Protein AF-A0A543G3E0-F1 (afdb_monomer_lite)

Sequence (134 aa):
MNFDELIQQIENIHIETQKYAVQQVNSSLTIRNILIGFFIVEFEQNGFDRADYGANTINQIAKRVKHIKGISAPQLYRFRDLYLSYPHILSAVLRKLENTSMITQNIFSTVSRKLEIMPKKRNHGRICHSRINQ

pLDDT: mean 79.64, std 20.67, range [34.66, 98.31]

Foldseek 3Di:
DDPVVVVVVVVVCVVVVVVVVVVVVVLVVLLVLLLLLVVVVCCCVPNPCCVVCPPPVLQVVQVVVVVDPPRHSVSSVVSVVVCVVCVVVNVVSVVVVVVVPPDDPVSCVVVVVVVVVPDPPPPPPPPDPDDDDD

Secondary structure (DSSP, 8-state):
--HHHHHHHHHHHHHHHHHHHHHHHHHHHHHHHHHHHHHHHHHHHH-TTHHHHGGGHHHHHHHHTTTSTT--HHHHHHHHHHHHH-TTHHHHHHHHHHTTS-S-HHHHHHHHHHHHHS----------------

InterPro domains:
  IPR041527 YhcG, N-terminal [PF17761] (12-100)

Structure (mmCIF, N/CA/C/O backbone):
data_AF-A0A543G3E0-F1
#
_entry.id   AF-A0A543G3E0-F1
#
loop_
_atom_site.group_PDB
_atom_site.id
_atom_site.type_symbol
_atom_site.label_atom_id
_atom_site.label_alt_id
_atom_site.label_comp_id
_atom_site.label_asym_id
_atom_site.label_entity_id
_atom_site.label_seq_id
_atom_site.pdbx_PDB_ins_code
_atom_site.Cartn_x
_atom_site.Cartn_y
_atom_site.Cartn_z
_atom_site.occupancy
_atom_site.B_iso_or_equiv
_atom_site.auth_seq_id
_atom_site.auth_comp_id
_atom_site.auth_asym_id
_atom_site.auth_atom_id
_atom_site.pdbx_PDB_model_num
ATOM 1 N N . MET A 1 1 ? -15.713 4.671 41.204 1.00 69.38 1 MET A N 1
ATOM 2 C CA . MET A 1 1 ? -15.750 3.494 40.322 1.00 69.38 1 MET A CA 1
ATOM 3 C C . MET A 1 1 ? -16.814 2.533 40.794 1.00 69.38 1 MET A C 1
ATOM 5 O O . MET A 1 1 ? -16.569 1.741 41.696 1.00 69.38 1 MET A O 1
ATOM 9 N N . ASN A 1 2 ? -18.012 2.677 40.234 1.00 95.19 2 ASN A N 1
ATOM 10 C CA . ASN A 1 2 ? -19.088 1.695 40.356 1.00 95.19 2 ASN A CA 1
ATOM 11 C C . ASN A 1 2 ? -19.053 0.724 39.157 1.00 95.19 2 ASN A C 1
ATOM 13 O O . ASN A 1 2 ? -18.200 0.840 38.275 1.00 95.19 2 ASN A O 1
ATOM 17 N N . PHE A 1 3 ? -19.943 -0.267 39.157 1.00 95.75 3 PHE A N 1
ATOM 18 C CA . PHE A 1 3 ? -19.981 -1.285 38.110 1.00 95.75 3 PHE A CA 1
ATOM 19 C C . PHE A 1 3 ? -20.280 -0.689 36.725 1.00 95.75 3 PHE A C 1
ATOM 21 O O . PHE A 1 3 ? -19.610 -1.045 35.762 1.00 95.75 3 PHE A O 1
A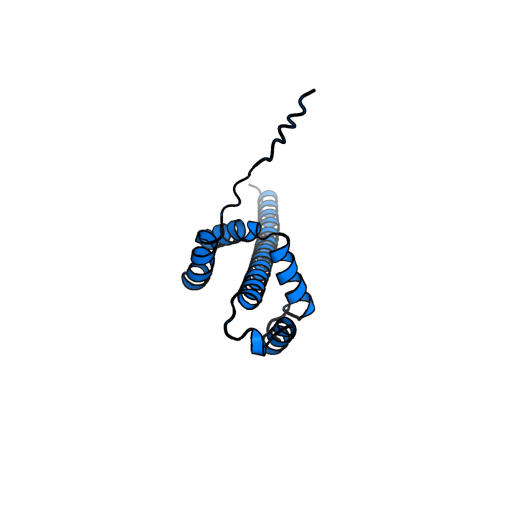TOM 28 N N . ASP A 1 4 ? -21.195 0.275 36.630 1.00 97.06 4 ASP A N 1
ATOM 29 C CA . ASP A 1 4 ? -21.544 0.921 35.358 1.00 97.06 4 ASP A CA 1
ATOM 30 C C . ASP A 1 4 ? -20.367 1.730 34.786 1.00 97.06 4 ASP A C 1
ATOM 32 O O . ASP A 1 4 ? -20.079 1.665 33.593 1.00 97.06 4 ASP A O 1
ATOM 36 N N . GLU A 1 5 ? -19.613 2.424 35.646 1.00 96.50 5 GLU A N 1
ATOM 37 C CA . GLU A 1 5 ? -18.375 3.119 35.272 1.00 96.50 5 GLU A CA 1
ATOM 38 C C . GLU A 1 5 ? -17.309 2.140 34.752 1.00 96.50 5 GLU A C 1
ATOM 40 O O . GLU A 1 5 ? -16.589 2.465 33.807 1.00 96.50 5 GLU A O 1
ATOM 45 N N . LEU A 1 6 ? -17.211 0.937 35.333 1.00 97.06 6 LEU A N 1
ATOM 46 C CA . LEU A 1 6 ? -16.318 -0.120 34.845 1.00 97.06 6 LEU A CA 1
ATOM 47 C C . LEU A 1 6 ? -16.753 -0.627 33.462 1.00 97.06 6 LEU A C 1
ATOM 49 O O . LEU A 1 6 ? -15.910 -0.730 32.570 1.00 97.06 6 LEU A O 1
ATOM 53 N N . ILE A 1 7 ? -18.044 -0.918 33.269 1.00 98.25 7 ILE A N 1
ATOM 54 C CA . ILE A 1 7 ? -18.579 -1.365 31.974 1.00 98.25 7 ILE A CA 1
ATOM 55 C C . ILE A 1 7 ? -18.315 -0.309 30.898 1.00 98.25 7 ILE A C 1
ATOM 57 O O . ILE A 1 7 ? -17.750 -0.633 29.853 1.00 98.25 7 ILE A O 1
ATOM 61 N N . GLN A 1 8 ? -18.590 0.965 31.190 1.00 97.81 8 GLN A N 1
ATOM 62 C CA . GLN A 1 8 ? -18.336 2.057 30.253 1.00 97.81 8 GLN A CA 1
ATOM 63 C C . GLN A 1 8 ? -16.850 2.176 29.885 1.00 97.81 8 GLN A C 1
ATOM 65 O O . GLN A 1 8 ? -16.514 2.421 28.726 1.00 97.81 8 GLN A O 1
ATOM 70 N N . GLN A 1 9 ? -15.936 1.996 30.847 1.00 97.44 9 GLN A N 1
ATOM 71 C CA . GLN A 1 9 ? -14.499 2.006 30.562 1.00 97.44 9 GLN A CA 1
ATOM 72 C C . GLN A 1 9 ? -14.083 0.841 29.658 1.00 97.44 9 GLN A C 1
ATOM 74 O O . GLN A 1 9 ? -13.305 1.051 28.728 1.00 97.44 9 GLN A O 1
ATOM 79 N N . ILE A 1 10 ? -14.613 -0.364 29.890 1.00 98.12 10 ILE A N 1
ATOM 80 C CA . ILE A 1 10 ? -14.331 -1.540 29.054 1.00 98.12 10 ILE A CA 1
ATOM 81 C C . ILE A 1 10 ? -14.820 -1.309 27.620 1.00 98.12 10 ILE A C 1
ATOM 83 O O . ILE A 1 10 ? -14.065 -1.540 26.673 1.00 98.12 10 ILE A O 1
ATOM 87 N N . GLU A 1 11 ? -16.046 -0.813 27.451 1.00 98.25 11 GLU A N 1
ATOM 88 C CA . GLU A 1 11 ? -16.612 -0.499 26.136 1.00 98.25 11 GLU A CA 1
ATOM 89 C C . GLU A 1 11 ? -15.785 0.561 25.402 1.00 98.25 11 GLU A C 1
ATOM 91 O O . GLU A 1 11 ? -15.440 0.386 24.231 1.00 98.25 11 GLU A O 1
ATOM 96 N N . ASN A 1 12 ? -15.381 1.621 26.104 1.00 98.25 12 ASN A N 1
ATOM 97 C CA . ASN A 1 12 ? -14.553 2.677 25.530 1.00 98.25 12 ASN A CA 1
ATOM 98 C C . ASN A 1 12 ? -13.187 2.145 25.078 1.00 98.25 12 ASN A C 1
ATOM 100 O O . ASN A 1 12 ? -12.741 2.449 23.970 1.00 98.25 12 ASN A O 1
ATOM 104 N N . ILE A 1 13 ? -12.532 1.315 25.899 1.00 98.25 13 ILE A N 1
ATOM 105 C CA . ILE A 1 13 ? -11.260 0.677 25.534 1.00 98.25 13 ILE A CA 1
ATOM 106 C C . ILE A 1 13 ? -11.450 -0.210 24.301 1.00 98.25 13 ILE A C 1
ATOM 108 O O . ILE A 1 13 ? -10.629 -0.163 23.383 1.00 98.25 13 ILE A O 1
ATOM 112 N N . HIS A 1 14 ? -12.528 -0.994 24.240 1.00 97.88 14 HIS A N 1
ATOM 113 C CA . HIS A 1 14 ? -12.820 -1.846 23.090 1.00 97.88 14 HIS A CA 1
ATOM 114 C C . HIS A 1 14 ? -12.967 -1.029 21.798 1.00 97.88 14 HIS A C 1
ATOM 116 O O . HIS A 1 14 ? -12.295 -1.318 20.806 1.00 97.88 14 HIS A O 1
ATOM 122 N N . ILE A 1 15 ? -13.788 0.023 21.823 1.00 98.25 15 ILE A N 1
ATOM 123 C CA . ILE A 1 15 ? -14.051 0.874 20.656 1.00 98.25 15 ILE A CA 1
ATOM 124 C C . ILE A 1 15 ? -12.767 1.565 20.184 1.00 98.25 15 ILE A C 1
ATOM 126 O O . ILE A 1 15 ? -12.430 1.514 18.996 1.00 98.25 15 ILE A O 1
ATOM 130 N N . GLU A 1 16 ? -12.015 2.180 21.099 1.00 98.25 16 GLU A N 1
ATOM 131 C CA . GLU A 1 16 ? -10.807 2.922 20.732 1.00 98.25 16 GLU A CA 1
ATOM 132 C C . GLU A 1 16 ? -9.691 1.996 20.231 1.00 98.25 16 GLU A C 1
ATOM 134 O O . GLU A 1 16 ? -9.035 2.302 19.232 1.00 98.25 16 GLU A O 1
ATOM 139 N N . THR A 1 17 ? -9.507 0.820 20.841 1.00 97.56 17 THR A N 1
ATOM 140 C CA . THR A 1 17 ? -8.493 -0.145 20.380 1.00 97.56 17 THR A CA 1
ATOM 141 C C . THR A 1 17 ? -8.862 -0.783 19.043 1.00 97.56 17 THR A C 1
ATOM 143 O O . THR A 1 17 ? -7.991 -0.937 18.181 1.00 97.56 17 THR A O 1
ATOM 146 N N . GLN A 1 18 ? -10.142 -1.083 18.804 1.00 98.31 18 GLN A N 1
ATOM 147 C CA . GLN A 1 18 ? -10.612 -1.585 17.512 1.00 98.31 18 GLN A CA 1
ATOM 148 C C . GLN A 1 18 ? -10.392 -0.548 16.403 1.00 98.31 18 GLN A C 1
ATOM 150 O O . GLN A 1 18 ? -9.845 -0.861 15.340 1.00 98.31 18 GLN A O 1
ATOM 155 N N . LYS A 1 19 ? -10.766 0.708 16.659 1.00 97.81 19 LYS A N 1
ATOM 156 C CA . LYS A 1 19 ? -10.543 1.829 15.740 1.00 97.81 19 LYS A CA 1
ATOM 157 C C . LYS A 1 19 ? -9.057 2.017 15.446 1.00 97.81 19 LYS A C 1
ATOM 159 O O . LYS A 1 19 ? -8.677 2.158 14.281 1.00 9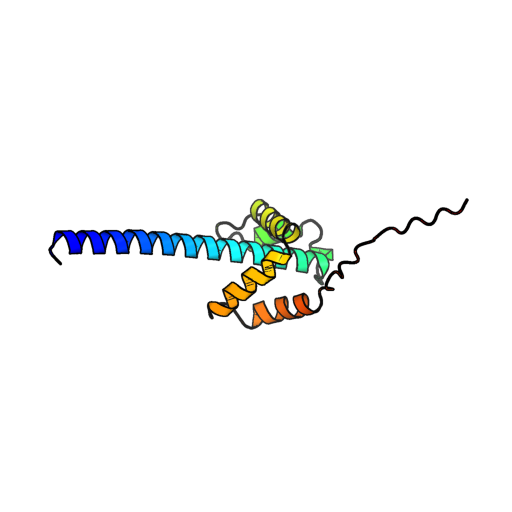7.81 19 LYS A O 1
ATOM 164 N N . TYR A 1 20 ? -8.213 1.964 16.475 1.00 96.38 20 TYR A N 1
ATOM 165 C CA . TYR A 1 20 ? -6.765 2.034 16.320 1.00 96.38 20 TYR A CA 1
ATOM 166 C C . TYR A 1 20 ? -6.230 0.896 15.438 1.00 96.38 20 TYR A C 1
ATOM 168 O O . TYR A 1 20 ? -5.477 1.157 14.499 1.00 96.38 20 TYR A O 1
ATOM 176 N N . ALA A 1 21 ? -6.670 -0.349 15.651 1.00 96.69 21 ALA A N 1
ATOM 177 C CA . ALA A 1 21 ? -6.261 -1.493 14.835 1.00 96.69 21 ALA A CA 1
ATOM 178 C C . ALA A 1 21 ? -6.609 -1.299 13.347 1.00 96.69 21 ALA A C 1
ATOM 180 O O . ALA A 1 21 ? -5.749 -1.472 12.478 1.00 96.69 21 ALA A O 1
ATOM 181 N N . VAL A 1 22 ? -7.833 -0.853 13.040 1.00 97.62 22 VAL A N 1
ATOM 182 C CA . VAL A 1 22 ? -8.253 -0.546 11.661 1.00 97.62 22 VAL A CA 1
ATOM 183 C C . VAL A 1 22 ? -7.380 0.554 11.045 1.00 97.62 22 VAL A C 1
ATOM 185 O O . VAL A 1 22 ? -6.942 0.435 9.897 1.00 97.62 22 VAL A O 1
ATOM 188 N N . GLN A 1 23 ? -7.064 1.608 11.802 1.00 95.12 23 GLN A N 1
ATOM 189 C CA . GLN A 1 23 ? -6.178 2.681 11.341 1.00 95.12 23 GLN A CA 1
ATOM 190 C C . GLN A 1 23 ? -4.752 2.190 11.047 1.00 95.12 23 GLN A C 1
ATOM 192 O O . GLN A 1 23 ? -4.148 2.635 10.062 1.00 95.12 23 GLN A O 1
ATOM 197 N N . GLN A 1 24 ? -4.216 1.266 11.852 1.00 92.94 24 GLN A N 1
ATOM 198 C CA . GLN A 1 24 ? -2.895 0.674 11.614 1.00 92.94 24 GLN A CA 1
ATOM 199 C C . GLN A 1 24 ? -2.877 -0.207 10.364 1.00 92.94 24 GLN A C 1
ATOM 201 O O . GLN A 1 24 ? -1.941 -0.113 9.563 1.00 92.94 24 GLN A O 1
ATOM 206 N N . VAL A 1 25 ? -3.934 -0.992 10.133 1.00 94.00 25 VAL A N 1
ATOM 207 C CA . VAL A 1 25 ? -4.090 -1.784 8.904 1.00 94.00 25 VAL A CA 1
ATOM 208 C C . VAL A 1 25 ? -4.142 -0.860 7.687 1.00 94.00 25 VAL A C 1
ATOM 210 O O . VAL A 1 25 ? -3.334 -1.004 6.771 1.00 94.00 25 VAL A O 1
ATOM 213 N N . ASN A 1 26 ? -5.014 0.151 7.695 1.00 94.12 26 ASN A N 1
ATOM 214 C CA . ASN A 1 26 ? -5.149 1.100 6.585 1.00 94.12 26 ASN A CA 1
ATOM 215 C C . ASN A 1 26 ? -3.846 1.863 6.303 1.00 94.12 26 ASN A C 1
ATOM 217 O O . ASN A 1 26 ? -3.448 2.029 5.145 1.00 94.12 26 ASN A O 1
ATOM 221 N N . SER A 1 27 ? -3.145 2.281 7.361 1.00 91.75 27 SER A N 1
ATOM 222 C CA . SER A 1 27 ? -1.827 2.910 7.258 1.00 91.75 27 SER A CA 1
ATOM 223 C C . SER A 1 27 ? -0.811 1.989 6.589 1.00 91.75 27 SER A C 1
ATOM 225 O O . SER A 1 27 ? -0.133 2.400 5.649 1.00 91.75 27 SER A O 1
ATOM 227 N N . SER A 1 28 ? -0.729 0.740 7.044 1.00 91.00 28 SER A N 1
ATOM 228 C CA . SER A 1 28 ? 0.211 -0.257 6.525 1.00 91.00 28 SER A CA 1
ATOM 229 C C . SER A 1 28 ? -0.058 -0.584 5.057 1.00 91.00 28 SER A C 1
ATOM 231 O O . SER A 1 28 ? 0.869 -0.645 4.249 1.00 91.00 28 SER A O 1
ATOM 233 N N . LEU A 1 29 ? -1.333 -0.714 4.676 1.00 93.56 29 LEU A N 1
ATOM 234 C CA . LEU A 1 29 ? -1.740 -0.920 3.284 1.00 93.56 29 LEU A CA 1
ATOM 235 C C . LEU A 1 29 ? -1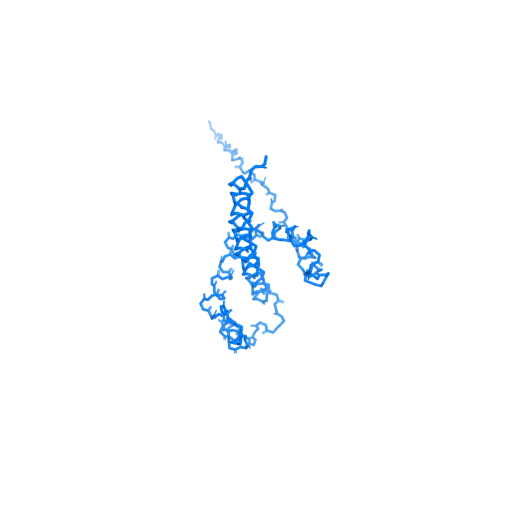.348 0.269 2.397 1.00 93.56 29 LEU A C 1
ATOM 237 O O . LEU A 1 29 ? -0.855 0.068 1.290 1.00 93.56 29 LEU A O 1
ATOM 241 N N . THR A 1 30 ? -1.522 1.498 2.885 1.00 94.25 30 THR A N 1
ATOM 242 C CA . THR A 1 30 ? -1.153 2.719 2.150 1.00 94.25 30 THR A CA 1
ATOM 243 C C . THR A 1 30 ? 0.357 2.810 1.940 1.00 94.25 30 THR A C 1
ATOM 245 O O . THR A 1 30 ? 0.807 3.043 0.819 1.00 94.25 30 THR A O 1
ATOM 248 N N . ILE A 1 31 ? 1.141 2.554 2.992 1.00 92.31 31 ILE A N 1
ATOM 249 C CA . ILE A 1 31 ? 2.608 2.509 2.925 1.00 92.31 31 ILE A CA 1
ATOM 250 C C . ILE A 1 31 ? 3.069 1.474 1.896 1.00 92.31 31 ILE A C 1
ATOM 252 O O . ILE A 1 31 ? 3.855 1.800 1.008 1.00 92.31 31 ILE A O 1
ATOM 256 N N . ARG A 1 32 ? 2.532 0.249 1.963 1.00 92.50 32 ARG A N 1
ATOM 257 C CA . ARG A 1 32 ? 2.823 -0.816 0.995 1.00 92.50 32 ARG A CA 1
ATOM 258 C C . ARG A 1 32 ? 2.546 -0.358 -0.437 1.00 92.50 32 ARG A C 1
ATOM 260 O O . ARG A 1 32 ? 3.386 -0.550 -1.309 1.00 92.50 32 ARG A O 1
ATOM 267 N N . ASN A 1 33 ? 1.379 0.237 -0.681 1.00 94.88 33 ASN A N 1
ATOM 268 C CA . ASN A 1 33 ? 0.981 0.681 -2.017 1.00 94.88 33 ASN A CA 1
ATOM 269 C C . ASN A 1 33 ? 1.945 1.745 -2.569 1.00 94.88 33 ASN A C 1
ATOM 271 O O . ASN A 1 33 ? 2.360 1.644 -3.720 1.00 94.88 33 ASN A O 1
ATOM 275 N N . ILE A 1 34 ? 2.348 2.719 -1.745 1.00 94.12 34 ILE A N 1
ATOM 276 C CA . ILE A 1 34 ? 3.313 3.762 -2.133 1.00 94.12 34 ILE A CA 1
ATOM 277 C C . ILE A 1 34 ? 4.678 3.149 -2.467 1.00 94.12 34 ILE A C 1
ATOM 279 O O . ILE A 1 34 ? 5.258 3.481 -3.498 1.00 94.12 34 ILE A O 1
ATOM 283 N N . LEU A 1 35 ? 5.177 2.233 -1.632 1.00 93.12 35 LEU A N 1
ATOM 284 C CA . LEU A 1 35 ? 6.467 1.577 -1.861 1.00 93.12 35 LEU A CA 1
ATOM 285 C C . LEU A 1 35 ? 6.471 0.726 -3.133 1.00 93.12 35 LEU A C 1
ATOM 287 O O . LEU A 1 35 ? 7.436 0.763 -3.890 1.00 93.12 35 LEU A O 1
ATOM 291 N N . ILE A 1 36 ? 5.389 -0.010 -3.403 1.00 94.69 36 ILE A N 1
ATOM 292 C CA . ILE A 1 36 ? 5.253 -0.762 -4.657 1.00 94.69 36 ILE A CA 1
ATOM 293 C C . ILE A 1 36 ? 5.293 0.195 -5.854 1.00 94.69 36 ILE A C 1
ATOM 295 O O . ILE A 1 36 ? 6.010 -0.070 -6.815 1.00 94.69 36 ILE A O 1
ATOM 299 N N . GLY A 1 37 ? 4.571 1.318 -5.785 1.00 94.75 37 GLY A N 1
ATOM 300 C CA . GLY A 1 37 ? 4.608 2.350 -6.820 1.00 94.75 37 GLY A CA 1
ATOM 301 C C . GLY A 1 37 ? 6.016 2.888 -7.072 1.00 94.75 37 GLY A C 1
ATOM 302 O O . GLY A 1 37 ? 6.444 2.953 -8.222 1.00 94.75 37 GLY A O 1
ATOM 303 N N . PHE A 1 38 ? 6.754 3.194 -6.001 1.00 93.38 38 PHE A N 1
ATOM 304 C CA . PHE A 1 38 ? 8.162 3.592 -6.069 1.00 93.38 38 PHE A CA 1
ATOM 305 C C . PHE A 1 38 ? 9.024 2.548 -6.790 1.00 93.38 38 PHE A C 1
ATOM 307 O O . PHE A 1 38 ? 9.726 2.890 -7.739 1.00 93.38 38 PHE A O 1
ATOM 314 N N . PHE A 1 39 ? 8.935 1.273 -6.400 1.00 91.50 39 PHE A N 1
ATOM 315 C CA . PHE A 1 39 ? 9.738 0.216 -7.019 1.00 91.50 39 PHE A CA 1
ATOM 316 C C . PHE A 1 39 ? 9.414 0.001 -8.499 1.00 91.50 39 PHE A C 1
ATOM 318 O O . PHE A 1 39 ? 10.326 -0.249 -9.284 1.00 91.50 39 PHE A O 1
ATOM 325 N N . ILE A 1 40 ? 8.142 0.120 -8.891 1.00 92.81 40 ILE A N 1
ATOM 326 C CA . ILE A 1 40 ? 7.745 0.038 -10.302 1.00 92.81 40 ILE A CA 1
ATOM 327 C C . ILE A 1 40 ? 8.407 1.165 -11.097 1.00 92.81 40 ILE A C 1
ATOM 329 O O . ILE A 1 40 ? 9.043 0.891 -12.110 1.00 92.81 40 ILE A O 1
ATOM 333 N N . VAL A 1 41 ? 8.306 2.412 -10.624 1.00 91.62 41 VAL A N 1
ATOM 334 C CA . VAL A 1 41 ? 8.887 3.570 -11.321 1.00 91.62 41 VAL A CA 1
ATOM 335 C C . VAL A 1 41 ? 10.410 3.473 -11.396 1.00 91.62 41 VAL A C 1
ATOM 337 O O . VAL A 1 41 ? 10.987 3.731 -12.451 1.00 91.62 41 VAL A O 1
ATOM 340 N N . GLU A 1 42 ? 11.073 3.056 -10.315 1.00 87.94 42 GLU A N 1
ATOM 341 C CA . GLU A 1 42 ? 12.526 2.862 -10.318 1.00 87.94 42 GLU A CA 1
ATOM 342 C C . GLU A 1 42 ? 12.964 1.788 -11.317 1.00 87.94 42 GLU A C 1
ATOM 344 O O . GLU A 1 42 ? 13.944 1.992 -12.036 1.00 87.94 42 GLU A O 1
ATOM 349 N N . PHE A 1 43 ? 12.236 0.670 -11.402 1.00 89.44 43 PHE A N 1
ATOM 350 C CA . PHE A 1 43 ? 12.516 -0.377 -12.382 1.00 89.44 43 PHE A CA 1
ATOM 351 C C . PHE A 1 43 ? 12.273 0.106 -13.817 1.00 89.44 43 PHE A C 1
ATOM 353 O O . PHE A 1 43 ? 13.116 -0.107 -14.685 1.00 89.44 43 PHE A O 1
ATOM 360 N N . GLU A 1 44 ? 11.164 0.802 -14.076 1.00 87.31 44 GLU A N 1
ATOM 361 C CA . GLU A 1 44 ? 10.854 1.341 -15.406 1.00 87.31 44 GLU A CA 1
ATOM 362 C C . GLU A 1 44 ? 11.920 2.355 -15.875 1.00 87.31 44 GLU A C 1
ATOM 364 O O . GLU A 1 44 ? 12.263 2.393 -17.057 1.00 87.31 44 GLU A O 1
ATOM 369 N N . GLN A 1 45 ? 12.496 3.143 -14.959 1.00 85.12 45 GLN A N 1
ATOM 370 C CA . GLN A 1 45 ? 13.508 4.154 -15.286 1.00 85.12 45 GLN A CA 1
ATOM 371 C C . GLN A 1 45 ? 14.934 3.596 -15.363 1.00 85.12 45 GLN A C 1
ATOM 373 O O . GLN A 1 45 ? 15.679 3.945 -16.279 1.00 85.12 45 GLN A O 1
ATOM 378 N N . ASN A 1 46 ? 15.326 2.739 -14.418 1.00 81.50 46 ASN A N 1
ATOM 379 C CA . ASN A 1 46 ? 16.725 2.359 -14.186 1.00 81.50 46 ASN A CA 1
ATOM 380 C C . ASN A 1 46 ? 16.967 0.840 -14.212 1.00 81.50 46 ASN A C 1
ATOM 382 O O . ASN A 1 46 ? 18.080 0.400 -13.932 1.00 81.50 46 ASN A O 1
ATOM 386 N N . GLY A 1 47 ? 15.949 0.031 -14.512 1.00 77.12 47 GLY A N 1
ATOM 387 C CA . GLY A 1 47 ? 16.063 -1.425 -14.545 1.00 77.12 47 GLY A CA 1
ATOM 388 C C . GLY A 1 47 ? 16.971 -1.910 -15.674 1.00 77.12 47 GLY A C 1
ATOM 389 O O . GLY A 1 47 ? 16.808 -1.502 -16.824 1.00 77.12 47 GLY A O 1
ATOM 390 N N . PHE A 1 48 ? 17.901 -2.809 -15.344 1.00 73.38 48 PHE A N 1
ATOM 391 C CA . PHE A 1 48 ? 18.812 -3.432 -16.311 1.00 73.38 48 PHE A CA 1
ATOM 392 C C . PHE A 1 48 ? 18.046 -4.209 -17.392 1.00 73.38 48 PHE A C 1
ATOM 394 O O . PHE A 1 48 ? 18.267 -3.985 -18.578 1.00 73.38 48 PHE A O 1
ATOM 401 N N . ASP A 1 49 ? 17.048 -4.998 -16.984 1.00 76.75 49 ASP A N 1
ATOM 402 C CA . ASP A 1 49 ? 16.249 -5.843 -17.885 1.00 76.75 49 ASP A CA 1
ATOM 403 C C . ASP A 1 49 ? 15.010 -5.115 -18.444 1.00 76.75 49 ASP A C 1
ATOM 405 O O . ASP A 1 49 ? 14.063 -5.734 -18.932 1.00 76.75 49 ASP A O 1
ATOM 409 N N . ARG A 1 50 ? 14.948 -3.776 -18.366 1.00 69.50 50 ARG A N 1
ATOM 410 C CA . ARG A 1 50 ? 13.754 -3.018 -18.795 1.00 69.50 50 ARG A CA 1
ATOM 411 C C . ARG A 1 50 ? 13.402 -3.238 -20.270 1.00 69.50 50 ARG A C 1
ATOM 413 O O . ARG A 1 50 ? 12.237 -3.117 -20.634 1.00 69.50 50 ARG A O 1
ATOM 420 N N . ALA A 1 51 ? 14.392 -3.547 -21.111 1.00 67.44 51 ALA A N 1
ATOM 421 C CA . ALA A 1 51 ? 14.189 -3.823 -22.532 1.00 67.44 51 ALA A CA 1
ATOM 422 C C . ALA A 1 51 ? 13.411 -5.131 -22.760 1.00 67.44 51 ALA A C 1
ATOM 424 O O . ALA A 1 51 ? 12.599 -5.196 -23.680 1.00 67.44 51 ALA A O 1
ATOM 425 N N . ASP A 1 52 ? 13.591 -6.119 -21.879 1.00 72.00 52 ASP A N 1
ATOM 426 C CA . ASP A 1 52 ? 12.966 -7.440 -21.994 1.00 72.00 52 ASP A CA 1
ATOM 427 C C . ASP A 1 52 ? 11.502 -7.433 -21.533 1.00 72.00 52 ASP A C 1
ATOM 429 O O . ASP A 1 52 ? 10.663 -8.171 -22.053 1.00 72.00 52 ASP A O 1
ATOM 433 N N . TYR A 1 53 ? 11.169 -6.581 -20.558 1.00 74.38 53 TYR A N 1
ATOM 434 C CA . TYR A 1 53 ? 9.814 -6.484 -19.998 1.00 74.38 53 TYR A CA 1
ATOM 435 C C . TYR A 1 53 ? 8.996 -5.315 -20.574 1.00 74.38 53 TYR A C 1
ATOM 437 O O . TYR A 1 53 ? 7.767 -5.415 -20.686 1.00 74.38 53 TYR A O 1
ATOM 445 N N . GLY A 1 54 ? 9.665 -4.230 -20.978 1.00 69.94 54 GLY A N 1
ATOM 446 C CA . GLY A 1 54 ? 9.113 -3.092 -21.713 1.00 69.94 54 GLY A CA 1
ATOM 447 C C . GLY A 1 54 ? 7.814 -2.518 -21.135 1.00 69.94 54 GLY A C 1
ATOM 448 O O . GLY A 1 54 ? 7.587 -2.484 -19.921 1.00 69.94 54 GLY A O 1
ATOM 449 N N . ALA A 1 55 ? 6.912 -2.111 -22.035 1.00 73.62 55 ALA A N 1
ATOM 450 C CA . ALA A 1 55 ? 5.591 -1.561 -21.707 1.00 73.62 55 ALA A CA 1
ATOM 451 C C . ALA A 1 55 ? 4.657 -2.552 -20.975 1.00 73.62 55 ALA A C 1
ATOM 453 O O . ALA A 1 55 ? 3.595 -2.160 -20.491 1.00 73.62 55 ALA A O 1
ATOM 454 N N . ASN A 1 56 ? 5.035 -3.833 -20.875 1.00 85.56 56 ASN A N 1
ATOM 455 C CA . ASN A 1 56 ? 4.222 -4.889 -20.272 1.00 85.56 56 ASN A CA 1
ATOM 456 C C . ASN A 1 56 ? 4.648 -5.258 -18.838 1.00 85.56 56 ASN A C 1
ATOM 458 O O . ASN A 1 56 ? 4.119 -6.212 -18.259 1.00 85.56 56 ASN A O 1
ATOM 462 N N . THR A 1 57 ? 5.586 -4.507 -18.254 1.00 89.94 57 THR A N 1
ATOM 463 C CA . THR A 1 57 ? 6.150 -4.745 -16.916 1.00 89.94 57 THR A CA 1
ATOM 464 C C . THR A 1 57 ? 5.071 -4.989 -15.855 1.00 89.94 57 THR A C 1
ATOM 466 O O . THR A 1 57 ? 5.096 -6.010 -15.169 1.00 89.94 57 THR A O 1
ATOM 469 N N . ILE A 1 58 ? 4.057 -4.123 -15.762 1.00 93.38 58 ILE A N 1
ATOM 470 C CA . ILE A 1 58 ? 2.995 -4.240 -14.747 1.00 93.38 58 ILE A CA 1
ATOM 471 C C . ILE A 1 58 ? 2.191 -5.540 -14.880 1.00 93.38 58 ILE A C 1
ATOM 473 O O . ILE A 1 58 ? 1.913 -6.200 -13.877 1.00 93.38 58 ILE A O 1
ATOM 477 N N . ASN A 1 59 ? 1.850 -5.957 -16.100 1.00 93.69 59 ASN A N 1
ATOM 478 C CA . ASN A 1 59 ? 1.113 -7.205 -16.307 1.00 93.69 59 ASN A CA 1
ATOM 479 C C . ASN A 1 59 ? 1.968 -8.428 -15.954 1.00 93.69 59 ASN A C 1
ATOM 481 O O . ASN A 1 59 ? 1.454 -9.419 -15.433 1.00 93.69 59 ASN A O 1
ATOM 485 N N . GLN A 1 60 ? 3.277 -8.362 -16.203 1.00 93.25 60 GLN A N 1
ATOM 486 C CA . GLN A 1 60 ? 4.218 -9.418 -15.833 1.00 93.25 60 GLN A CA 1
ATOM 487 C C . GLN A 1 60 ? 4.395 -9.521 -14.316 1.00 93.25 60 GLN A C 1
ATOM 489 O O . GLN A 1 60 ? 4.427 -10.634 -13.783 1.00 93.25 60 GLN A O 1
ATOM 494 N N . ILE A 1 61 ? 4.443 -8.382 -13.617 1.00 94.50 61 ILE A N 1
ATOM 495 C CA . ILE A 1 61 ? 4.426 -8.333 -12.151 1.00 94.50 61 ILE A CA 1
ATOM 496 C C . ILE A 1 61 ? 3.130 -8.967 -11.646 1.00 94.50 61 ILE A C 1
ATOM 498 O O . ILE A 1 61 ? 3.195 -9.925 -10.880 1.00 94.50 61 ILE A O 1
ATOM 502 N N . ALA A 1 62 ? 1.969 -8.518 -12.135 1.00 95.94 62 ALA A N 1
ATOM 503 C CA . ALA A 1 62 ? 0.658 -9.026 -11.723 1.00 95.94 62 ALA A CA 1
ATOM 504 C C . ALA A 1 62 ? 0.541 -10.553 -11.858 1.00 95.94 62 ALA A C 1
ATOM 506 O O . ALA A 1 62 ? 0.034 -11.220 -10.958 1.00 95.94 62 ALA A O 1
ATOM 507 N N . LYS A 1 63 ? 1.051 -11.126 -12.958 1.00 95.31 63 LYS A N 1
ATOM 508 C CA . LYS A 1 63 ? 1.069 -12.583 -13.174 1.00 95.31 63 LYS A CA 1
ATOM 509 C C . LYS A 1 63 ? 1.928 -13.317 -12.143 1.00 95.31 63 LYS A C 1
ATOM 511 O O . LYS A 1 63 ? 1.518 -14.371 -11.657 1.00 95.31 63 LYS A O 1
ATOM 516 N N . ARG A 1 64 ? 3.102 -12.776 -11.805 1.00 95.12 64 ARG A N 1
ATOM 517 C CA . ARG A 1 64 ? 4.047 -13.390 -10.856 1.00 95.12 64 ARG A CA 1
ATOM 518 C C . ARG A 1 64 ? 3.584 -13.262 -9.403 1.00 95.12 64 ARG A C 1
ATOM 520 O O . ARG A 1 64 ? 3.724 -14.205 -8.630 1.00 95.12 64 ARG A O 1
ATOM 527 N N . VAL A 1 65 ? 2.962 -12.141 -9.042 1.00 95.75 65 VAL A N 1
ATOM 528 C CA . VAL A 1 65 ? 2.493 -11.870 -7.670 1.00 95.75 65 VAL A CA 1
ATOM 529 C C . VAL A 1 65 ? 1.017 -12.205 -7.448 1.00 95.75 65 VAL A C 1
ATOM 531 O O . VAL A 1 65 ? 0.451 -11.822 -6.430 1.00 95.75 65 VAL A O 1
ATOM 534 N N . LYS A 1 66 ? 0.390 -12.971 -8.354 1.00 94.19 66 LYS A N 1
ATOM 535 C CA . LYS A 1 66 ? -1.041 -13.336 -8.304 1.00 94.19 66 LYS A CA 1
ATOM 536 C C . LYS A 1 66 ? -1.502 -13.989 -6.993 1.00 94.19 66 LYS A C 1
ATOM 538 O O . LYS A 1 66 ? -2.692 -14.010 -6.703 1.00 94.19 66 LYS A O 1
ATOM 543 N N . HIS A 1 67 ? -0.570 -14.558 -6.229 1.00 95.25 67 HIS A N 1
ATOM 544 C CA . HIS A 1 67 ? -0.824 -15.184 -4.934 1.00 95.25 67 HIS A CA 1
ATOM 545 C C . HIS A 1 67 ? -1.076 -14.155 -3.815 1.00 95.25 67 HIS A C 1
ATOM 547 O O . HIS A 1 67 ? -1.599 -14.512 -2.762 1.00 95.25 67 HIS A O 1
ATOM 553 N N . ILE A 1 68 ? -0.739 -12.878 -4.033 1.00 95.38 68 ILE A N 1
ATOM 554 C CA . ILE A 1 68 ? -0.933 -11.803 -3.061 1.00 95.38 68 ILE A CA 1
ATOM 555 C C . ILE A 1 68 ? -2.281 -11.123 -3.309 1.00 95.38 68 ILE A C 1
ATOM 557 O O . ILE A 1 68 ? -2.496 -10.436 -4.311 1.00 95.38 68 ILE A O 1
ATOM 561 N N . LYS A 1 69 ? -3.203 -11.275 -2.355 1.00 92.38 69 LYS A N 1
ATOM 562 C CA . LYS A 1 69 ? -4.523 -10.641 -2.422 1.00 92.38 69 LYS A CA 1
ATOM 563 C C . LYS A 1 69 ? -4.391 -9.114 -2.441 1.00 92.38 69 LYS A C 1
ATOM 565 O O . LYS A 1 69 ? -3.681 -8.523 -1.631 1.00 92.38 69 LYS A O 1
ATOM 570 N N . GLY A 1 70 ? -5.135 -8.469 -3.339 1.00 90.38 70 GLY A N 1
ATOM 571 C CA . GLY A 1 70 ? -5.140 -7.010 -3.461 1.00 90.38 70 GLY A CA 1
ATOM 572 C C . GLY A 1 70 ? -3.950 -6.430 -4.232 1.00 90.38 70 GLY A C 1
ATOM 573 O O . GLY A 1 70 ? -3.721 -5.224 -4.142 1.00 90.38 70 GLY A O 1
ATOM 574 N N . ILE A 1 71 ? -3.221 -7.263 -4.987 1.00 95.25 71 ILE A N 1
ATOM 575 C CA . ILE A 1 71 ? -2.232 -6.829 -5.978 1.00 95.25 71 ILE A CA 1
ATOM 576 C C . ILE A 1 71 ? -2.595 -7.420 -7.348 1.00 95.25 71 ILE A C 1
ATOM 578 O O . ILE A 1 71 ? -2.286 -8.562 -7.670 1.00 95.25 71 ILE A O 1
ATOM 582 N N . SER A 1 72 ? -3.267 -6.617 -8.167 1.00 96.00 72 SER A N 1
ATOM 583 C CA . SER A 1 72 ? -3.651 -6.912 -9.554 1.00 96.00 72 SER A CA 1
ATOM 584 C C . SER A 1 72 ? -3.069 -5.865 -10.504 1.00 96.00 72 SER A C 1
ATOM 586 O O . SER A 1 72 ? -2.650 -4.798 -10.057 1.00 96.00 72 S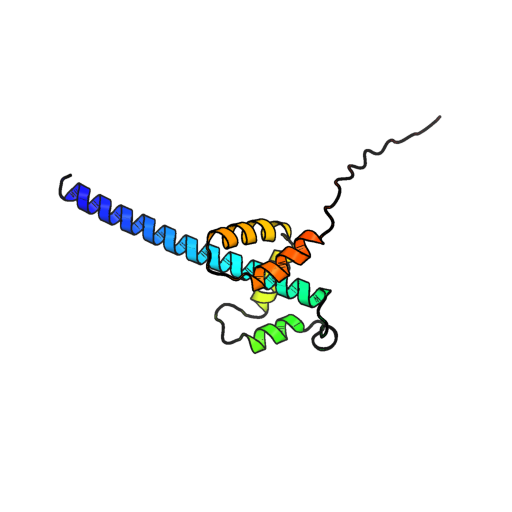ER A O 1
ATOM 588 N N . ALA A 1 73 ? -3.069 -6.119 -11.818 1.00 95.94 73 ALA A N 1
ATOM 589 C CA . ALA A 1 73 ? -2.563 -5.149 -12.796 1.00 95.94 73 ALA A CA 1
ATOM 590 C C . ALA A 1 73 ? -3.211 -3.751 -12.649 1.00 95.94 73 ALA A C 1
ATOM 592 O O . ALA A 1 73 ? -2.462 -2.783 -12.513 1.00 95.94 73 ALA A O 1
ATOM 593 N N . PRO A 1 74 ? -4.551 -3.602 -12.537 1.00 96.56 74 PRO A N 1
ATOM 594 C CA . PRO A 1 74 ? -5.164 -2.291 -12.301 1.00 96.56 74 PRO A CA 1
ATOM 595 C C . PRO A 1 74 ? -4.704 -1.614 -11.003 1.00 96.56 74 PRO A C 1
ATOM 597 O O . PRO A 1 74 ? -4.580 -0.393 -10.952 1.00 96.56 74 PRO A O 1
ATOM 600 N N . GLN A 1 75 ? -4.452 -2.387 -9.943 1.00 97.19 75 GLN A N 1
ATOM 601 C CA . GLN A 1 75 ? -3.949 -1.849 -8.676 1.00 97.19 75 GLN A CA 1
ATOM 602 C C . GLN A 1 75 ? -2.494 -1.398 -8.796 1.00 97.19 75 GLN A C 1
ATOM 604 O O . GLN A 1 75 ? -2.162 -0.321 -8.323 1.00 97.19 75 GLN A O 1
ATOM 609 N N . LEU A 1 76 ? -1.650 -2.170 -9.480 1.00 97.19 76 LEU A N 1
ATOM 610 C CA . LEU A 1 76 ? -0.255 -1.817 -9.744 1.00 97.19 76 LEU A CA 1
ATOM 611 C C . LEU A 1 76 ? -0.139 -0.529 -10.573 1.00 97.19 76 LEU A C 1
ATOM 613 O O . LEU A 1 76 ? 0.667 0.330 -10.224 1.00 97.19 76 LEU A O 1
ATOM 617 N N . TYR A 1 77 ? -0.990 -0.348 -11.593 1.00 96.38 77 TYR A N 1
ATOM 618 C CA . TYR A 1 77 ? -1.100 0.929 -12.312 1.00 96.38 77 TYR A CA 1
ATOM 619 C C . TYR A 1 77 ? -1.434 2.079 -11.354 1.00 96.38 77 TYR A C 1
ATOM 621 O O . TYR A 1 77 ? -0.713 3.071 -11.312 1.00 96.38 77 TYR A O 1
ATOM 629 N N . ARG A 1 78 ? -2.451 1.915 -10.497 1.00 97.25 78 ARG A N 1
ATOM 630 C CA . ARG A 1 78 ? -2.824 2.935 -9.500 1.00 97.25 78 ARG A CA 1
ATOM 631 C C . ARG A 1 78 ? -1.703 3.234 -8.506 1.00 97.25 78 ARG A C 1
ATOM 633 O O . ARG A 1 78 ? -1.538 4.383 -8.121 1.00 97.25 78 ARG A O 1
ATOM 640 N N . PHE A 1 79 ? -0.948 2.228 -8.071 1.00 96.81 79 PHE A N 1
ATOM 641 C CA . PHE A 1 79 ? 0.174 2.412 -7.145 1.00 96.81 79 PHE A CA 1
ATOM 642 C C . PHE A 1 79 ? 1.300 3.217 -7.792 1.00 96.81 79 PHE A C 1
ATOM 644 O O . PHE A 1 79 ? 1.813 4.152 -7.179 1.00 96.81 79 PHE A O 1
ATOM 651 N N . ARG A 1 80 ? 1.641 2.893 -9.044 1.00 96.06 80 ARG A N 1
ATOM 652 C CA . ARG A 1 80 ? 2.607 3.653 -9.840 1.00 96.06 80 ARG A CA 1
ATOM 653 C C . ARG A 1 80 ? 2.151 5.102 -10.020 1.00 96.06 80 ARG A C 1
ATOM 655 O O . ARG A 1 80 ? 2.909 6.018 -9.715 1.00 96.06 80 ARG A O 1
ATOM 662 N N . ASP A 1 81 ? 0.911 5.311 -10.454 1.00 96.00 81 ASP A N 1
ATOM 663 C CA . ASP A 1 81 ? 0.374 6.647 -10.726 1.00 96.00 81 ASP A CA 1
ATOM 664 C C . ASP A 1 81 ? 0.262 7.487 -9.440 1.00 96.00 81 ASP A C 1
ATOM 666 O O . ASP A 1 81 ? 0.563 8.682 -9.450 1.00 96.00 81 ASP A O 1
ATOM 670 N N . LEU A 1 82 ? -0.085 6.860 -8.309 1.00 95.50 82 LEU A N 1
ATOM 671 C CA . LEU A 1 82 ? -0.062 7.484 -6.984 1.00 95.50 82 LEU A CA 1
ATOM 672 C C . LEU A 1 82 ? 1.340 8.002 -6.641 1.00 95.50 82 LEU A C 1
ATOM 674 O O . LEU A 1 82 ? 1.481 9.150 -6.221 1.00 95.50 82 LEU A O 1
ATOM 678 N N . TYR A 1 83 ? 2.375 7.179 -6.825 1.00 95.25 83 TYR A N 1
ATOM 679 C CA . TYR A 1 83 ? 3.748 7.589 -6.533 1.00 95.25 83 TYR A CA 1
ATOM 680 C C . TYR A 1 83 ? 4.232 8.700 -7.476 1.00 95.25 83 TYR A C 1
ATOM 682 O O . TYR A 1 83 ? 4.795 9.688 -7.009 1.00 95.25 83 TYR A O 1
ATOM 690 N N . LEU A 1 84 ? 3.952 8.591 -8.780 1.00 93.62 84 LEU A N 1
ATOM 691 C CA . LEU A 1 84 ? 4.294 9.628 -9.761 1.00 93.62 84 LEU A CA 1
ATOM 692 C C . LEU A 1 84 ? 3.615 10.969 -9.454 1.00 93.62 84 LEU A C 1
ATOM 694 O O . LEU A 1 84 ? 4.227 12.021 -9.631 1.00 93.62 84 LEU A O 1
ATOM 698 N N . SER A 1 85 ? 2.372 10.931 -8.971 1.00 96.25 85 SER A N 1
ATOM 699 C CA . SER A 1 85 ? 1.609 12.132 -8.614 1.00 96.25 85 SER A CA 1
ATOM 700 C C . SER A 1 85 ? 2.119 12.782 -7.324 1.00 96.25 85 SER A C 1
ATOM 702 O O . SER A 1 85 ? 2.120 14.007 -7.203 1.00 96.25 85 SER A O 1
ATOM 704 N N . TYR A 1 86 ? 2.586 11.979 -6.363 1.00 93.69 86 TYR A N 1
ATOM 705 C CA . TYR A 1 86 ? 2.977 12.449 -5.031 1.00 93.69 86 TYR A CA 1
ATOM 706 C C . TYR A 1 86 ? 4.351 11.920 -4.587 1.00 93.69 86 TYR A C 1
ATOM 708 O O . TYR A 1 86 ? 4.457 11.318 -3.520 1.00 93.69 86 TYR A O 1
ATOM 716 N N . PRO A 1 87 ? 5.449 12.182 -5.316 1.00 88.69 87 PRO A N 1
ATOM 717 C CA . PRO A 1 87 ? 6.755 11.590 -5.002 1.00 88.69 87 PRO A CA 1
ATOM 718 C C . PRO A 1 87 ? 7.297 12.014 -3.626 1.00 88.69 87 PRO A C 1
ATOM 720 O O . PRO A 1 87 ? 8.019 11.263 -2.974 1.00 88.69 87 PRO A O 1
ATOM 723 N N . HIS A 1 88 ? 6.903 13.197 -3.141 1.00 90.44 88 HIS A N 1
ATOM 724 C CA . HIS A 1 88 ? 7.289 13.730 -1.831 1.00 90.44 88 HIS A CA 1
ATOM 725 C C . HIS A 1 88 ? 6.687 12.952 -0.648 1.00 90.44 88 HIS A C 1
ATOM 727 O O . HIS A 1 88 ? 7.206 13.034 0.466 1.00 90.44 88 HIS A O 1
ATOM 733 N N . ILE A 1 89 ? 5.617 12.174 -0.866 1.00 89.50 89 ILE A N 1
ATOM 734 C CA . ILE A 1 89 ? 4.993 11.373 0.195 1.00 89.50 89 ILE A CA 1
ATOM 735 C C . ILE A 1 89 ? 5.921 10.255 0.685 1.00 89.50 89 ILE A C 1
ATOM 737 O O . ILE A 1 89 ? 5.808 9.807 1.827 1.00 89.50 89 ILE A O 1
ATOM 741 N N . LEU A 1 90 ? 6.874 9.835 -0.156 1.00 88.31 90 LEU A N 1
ATOM 742 C CA . LEU A 1 90 ? 7.824 8.778 0.160 1.00 88.31 90 LEU A CA 1
ATOM 743 C C . LEU A 1 90 ? 8.649 9.122 1.404 1.00 88.31 90 LEU A C 1
ATOM 745 O O . LEU A 1 90 ? 8.784 8.283 2.285 1.00 88.31 90 LEU A O 1
ATOM 749 N N . SER A 1 91 ? 9.110 10.367 1.553 1.00 86.44 91 SER A N 1
ATOM 750 C CA . SER A 1 91 ? 9.859 10.801 2.742 1.00 86.44 91 SER A CA 1
ATOM 751 C C . SER A 1 91 ? 9.045 10.659 4.034 1.00 86.44 91 SER A C 1
ATOM 753 O O . SER A 1 91 ? 9.571 10.242 5.064 1.00 86.44 91 SER A O 1
ATOM 755 N N . ALA A 1 92 ? 7.742 10.957 3.989 1.00 88.50 92 ALA A N 1
ATOM 756 C CA . ALA A 1 92 ? 6.859 10.789 5.142 1.00 88.50 92 ALA A CA 1
ATOM 757 C C . ALA A 1 92 ? 6.623 9.307 5.473 1.00 88.50 92 ALA A C 1
ATOM 759 O O . ALA A 1 92 ? 6.609 8.936 6.648 1.00 88.50 92 ALA A O 1
ATOM 760 N N . VAL A 1 93 ? 6.472 8.470 4.443 1.00 87.75 93 VAL A N 1
ATOM 761 C CA . VAL A 1 93 ? 6.357 7.012 4.575 1.00 87.75 93 VAL A CA 1
ATOM 762 C C . VAL A 1 93 ? 7.612 6.415 5.207 1.00 87.75 93 VAL A C 1
ATOM 764 O O . VAL A 1 93 ? 7.501 5.648 6.160 1.00 87.75 93 VAL A O 1
ATOM 767 N N . LEU A 1 94 ? 8.792 6.804 4.729 1.00 83.81 94 LEU A N 1
ATOM 768 C CA . LEU A 1 94 ? 10.076 6.320 5.235 1.00 83.81 94 LEU A CA 1
ATOM 769 C C . LEU A 1 94 ? 10.276 6.672 6.706 1.00 83.81 94 LEU A C 1
ATOM 771 O O . LEU A 1 94 ? 10.520 5.777 7.508 1.00 83.81 94 LEU A O 1
ATOM 775 N N . ARG A 1 95 ? 10.037 7.931 7.086 1.00 83.69 95 ARG A N 1
ATOM 776 C CA . ARG A 1 95 ? 10.083 8.362 8.491 1.00 83.69 95 ARG A CA 1
ATOM 777 C C . ARG A 1 95 ? 9.134 7.558 9.383 1.00 83.69 95 ARG A C 1
ATOM 779 O O . ARG A 1 95 ? 9.455 7.233 10.521 1.00 83.69 95 ARG A O 1
ATOM 786 N N . LYS A 1 96 ? 7.936 7.236 8.884 1.00 84.12 96 LYS A N 1
ATOM 787 C CA . LYS A 1 96 ? 6.972 6.420 9.635 1.00 84.12 96 LYS A CA 1
ATOM 788 C C . LYS A 1 96 ? 7.465 4.976 9.817 1.00 84.12 96 LYS A C 1
ATOM 790 O O . LYS A 1 96 ? 7.212 4.383 10.863 1.00 84.12 96 LYS A O 1
ATOM 795 N N . LEU A 1 97 ? 8.179 4.429 8.833 1.00 79.06 97 LEU A N 1
ATOM 796 C CA . LEU A 1 97 ? 8.765 3.086 8.894 1.00 79.06 97 LEU A CA 1
ATOM 797 C C . LEU A 1 97 ? 9.980 3.000 9.824 1.00 79.06 97 LEU A C 1
ATOM 799 O O . LEU A 1 97 ? 10.077 2.025 10.566 1.00 79.06 97 LEU A O 1
ATOM 803 N N . GLU A 1 98 ? 10.853 4.012 9.839 1.00 73.06 98 GLU A N 1
ATOM 804 C CA . GLU A 1 98 ? 12.006 4.088 10.757 1.00 73.06 98 GLU A CA 1
ATOM 805 C C . GLU A 1 98 ? 11.575 3.924 12.221 1.00 73.06 98 GLU A C 1
ATOM 807 O O . GLU A 1 98 ? 12.172 3.157 12.973 1.00 73.06 98 GLU A O 1
ATOM 812 N N . ASN A 1 99 ? 10.463 4.558 12.597 1.00 67.56 99 ASN A N 1
ATOM 813 C CA . ASN A 1 99 ? 9.930 4.518 13.960 1.00 67.56 99 ASN A CA 1
ATOM 814 C C . ASN A 1 99 ? 9.294 3.170 14.357 1.00 67.56 99 ASN A C 1
ATOM 816 O O . ASN A 1 99 ? 8.935 2.995 15.517 1.00 67.56 99 ASN A O 1
ATOM 820 N N . THR A 1 100 ? 9.115 2.230 13.418 1.00 66.12 100 THR A N 1
ATOM 821 C CA . THR A 1 100 ? 8.347 0.983 13.631 1.00 66.12 100 THR A CA 1
ATOM 822 C C . THR A 1 100 ? 9.236 -0.273 13.724 1.00 66.12 100 THR A C 1
ATOM 824 O O . THR A 1 100 ? 8.719 -1.366 13.915 1.00 66.12 100 THR A O 1
ATOM 827 N N . SER A 1 101 ? 10.562 -0.140 13.579 1.00 59.44 101 SER A N 1
ATOM 828 C CA . SER A 1 101 ? 11.608 -1.188 13.691 1.00 59.44 101 SER A CA 1
ATOM 829 C C . SER A 1 101 ? 11.451 -2.506 12.895 1.00 59.44 101 SER A C 1
ATOM 831 O O . SER A 1 101 ? 12.401 -3.284 12.848 1.00 59.44 101 SER A O 1
ATOM 833 N N . MET A 1 102 ? 10.338 -2.768 12.195 1.00 57.44 102 MET A N 1
ATOM 834 C CA . MET A 1 102 ? 10.075 -4.073 11.562 1.00 57.44 102 MET A CA 1
ATOM 835 C C . MET A 1 102 ? 10.406 -4.201 10.064 1.00 57.44 102 MET A C 1
ATOM 837 O O . MET A 1 102 ? 10.338 -5.313 9.547 1.00 57.44 102 MET A O 1
ATOM 841 N N . ILE A 1 103 ? 10.777 -3.142 9.328 1.00 53.12 103 ILE A N 1
ATOM 842 C CA . ILE A 1 103 ? 11.015 -3.254 7.870 1.00 53.12 103 ILE A CA 1
ATOM 843 C C . ILE A 1 103 ? 12.343 -2.596 7.445 1.00 53.12 103 ILE A C 1
ATOM 845 O O . ILE A 1 103 ? 12.397 -1.517 6.867 1.00 53.12 103 ILE A O 1
ATOM 849 N N . THR A 1 104 ? 13.413 -3.378 7.647 1.00 49.31 104 THR A N 1
ATOM 850 C CA . THR A 1 104 ? 14.621 -3.547 6.801 1.00 49.31 104 THR A CA 1
ATOM 851 C C . THR A 1 104 ? 15.572 -2.373 6.547 1.00 49.31 104 THR A C 1
ATOM 853 O O . THR A 1 104 ? 15.348 -1.538 5.672 1.00 49.31 104 THR A O 1
ATOM 856 N N . GLN A 1 105 ? 16.783 -2.507 7.101 1.00 52.09 105 GLN A N 1
ATOM 857 C CA . GLN A 1 105 ? 17.990 -1.810 6.636 1.00 52.09 105 GLN A CA 1
ATOM 858 C C . GLN A 1 105 ? 18.263 -1.986 5.119 1.00 52.09 105 GLN A C 1
ATOM 860 O O . GLN A 1 105 ? 18.904 -1.130 4.518 1.00 52.09 105 GLN A O 1
ATOM 865 N N . ASN A 1 106 ? 17.721 -3.028 4.465 1.00 53.69 106 ASN A N 1
ATOM 866 C CA . ASN A 1 106 ? 17.909 -3.298 3.027 1.00 53.69 106 ASN A CA 1
ATOM 867 C C . ASN A 1 106 ? 16.934 -2.554 2.090 1.00 53.69 106 ASN A C 1
ATOM 869 O O . ASN A 1 106 ? 17.336 -2.096 1.020 1.00 53.69 106 ASN A O 1
ATOM 873 N N . ILE A 1 107 ? 15.660 -2.400 2.475 1.00 59.12 107 ILE A N 1
ATOM 874 C CA . ILE A 1 107 ? 14.708 -1.566 1.716 1.00 59.12 107 ILE A CA 1
ATOM 875 C C . ILE A 1 107 ? 15.127 -0.101 1.853 1.00 59.12 107 ILE A C 1
ATOM 877 O O . ILE A 1 107 ? 15.181 0.629 0.865 1.00 59.12 107 ILE A O 1
ATOM 881 N N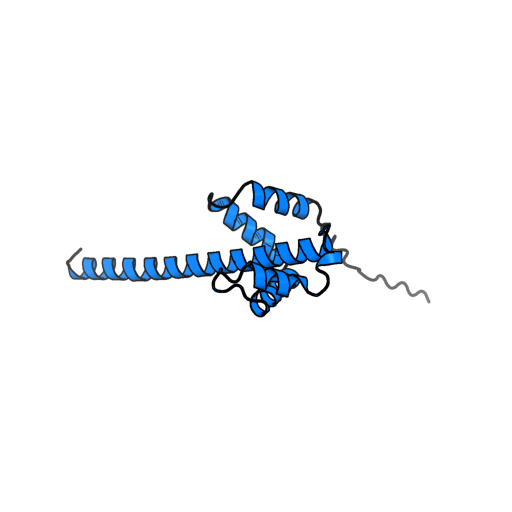 . PHE A 1 108 ? 15.516 0.299 3.066 1.00 54.38 108 PHE A N 1
ATOM 882 C CA . PHE A 1 108 ? 15.950 1.657 3.360 1.00 54.38 108 PHE A CA 1
ATOM 883 C C . PHE A 1 108 ? 17.265 2.028 2.665 1.00 54.38 108 PHE A C 1
ATOM 885 O O . PHE A 1 108 ? 17.355 3.105 2.092 1.00 54.38 108 PHE A O 1
ATOM 892 N N . SER A 1 109 ? 18.266 1.141 2.621 1.00 53.81 109 SER A N 1
ATOM 893 C CA . SER A 1 109 ? 19.546 1.444 1.957 1.00 53.81 109 SER A CA 1
ATOM 894 C C . SER A 1 109 ? 19.401 1.700 0.452 1.00 53.81 109 SER A C 1
ATOM 896 O O . SER A 1 109 ? 20.107 2.549 -0.093 1.00 53.81 109 SER A O 1
ATOM 898 N N . THR A 1 110 ? 18.459 1.022 -0.211 1.00 57.72 110 THR A N 1
ATOM 899 C CA . THR A 1 110 ? 18.187 1.200 -1.647 1.00 57.72 110 THR A CA 1
ATOM 900 C C . THR A 1 110 ? 17.408 2.492 -1.914 1.00 57.72 110 THR A C 1
ATOM 902 O O . THR A 1 110 ? 17.718 3.228 -2.850 1.00 57.72 110 THR A O 1
ATOM 905 N N . VAL A 1 111 ? 16.423 2.799 -1.065 1.00 57.56 111 VAL A N 1
ATOM 906 C CA . VAL A 1 111 ? 15.561 3.981 -1.201 1.00 57.56 111 VAL A CA 1
ATOM 907 C C . VAL A 1 111 ? 16.291 5.268 -0.775 1.00 57.56 111 VAL A C 1
ATOM 909 O O . VAL A 1 111 ? 16.263 6.264 -1.499 1.00 57.56 111 VAL A O 1
ATOM 912 N N . SER A 1 112 ? 16.999 5.254 0.358 1.00 56.62 112 SER A N 1
ATOM 913 C CA . SER A 1 112 ? 17.697 6.422 0.921 1.00 56.62 112 SER A CA 1
ATOM 914 C C .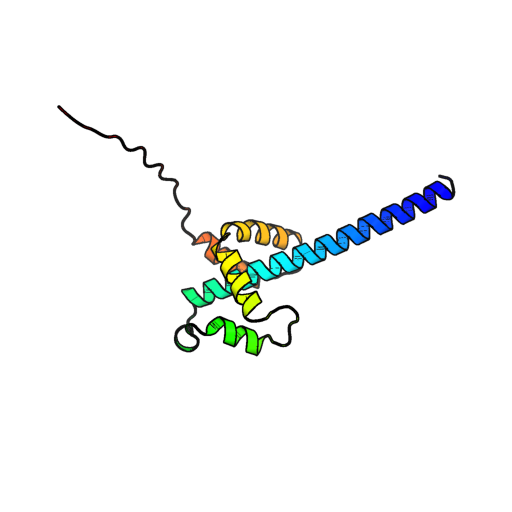 SER A 1 112 ? 18.877 6.871 0.073 1.00 56.62 112 SER A C 1
ATOM 916 O O . SER A 1 112 ? 19.010 8.063 -0.192 1.00 56.62 112 SER A O 1
ATOM 918 N N . ARG A 1 113 ? 19.665 5.928 -0.466 1.00 54.59 113 ARG A N 1
ATOM 919 C CA . ARG A 1 113 ? 20.759 6.247 -1.396 1.00 54.59 113 ARG A CA 1
ATOM 920 C C . ARG A 1 113 ? 20.256 7.021 -2.617 1.00 54.59 113 ARG A C 1
ATOM 922 O O . ARG A 1 113 ? 20.955 7.889 -3.117 1.00 54.59 113 ARG A O 1
ATOM 929 N N . LYS A 1 114 ? 19.038 6.739 -3.096 1.00 54.41 114 LYS A N 1
ATOM 930 C CA . LYS A 1 114 ? 18.438 7.441 -4.241 1.00 54.41 114 LYS A CA 1
ATOM 931 C C . LYS A 1 114 ? 17.825 8.792 -3.855 1.00 54.41 114 LYS A C 1
ATOM 933 O O . LYS A 1 114 ? 17.948 9.742 -4.622 1.00 54.41 114 LYS A O 1
ATOM 938 N N . LEU A 1 115 ? 17.221 8.906 -2.669 1.00 53.88 115 LEU A N 1
ATOM 939 C CA . LEU A 1 115 ? 16.700 10.174 -2.134 1.00 53.88 115 LEU A CA 1
ATOM 940 C C . LEU A 1 115 ? 17.795 11.228 -1.924 1.00 53.88 115 LEU A C 1
ATOM 942 O O . LEU A 1 115 ? 17.544 12.406 -2.165 1.00 53.88 115 LEU A O 1
ATOM 946 N N . GLU A 1 116 ? 19.007 10.818 -1.549 1.00 51.91 116 GLU A N 1
ATOM 947 C CA . GLU A 1 116 ? 20.177 11.707 -1.485 1.00 51.91 116 GLU A CA 1
ATOM 948 C C . GLU A 1 116 ? 20.626 12.204 -2.872 1.00 51.91 116 GLU A C 1
ATOM 950 O O . GLU A 1 116 ? 21.182 13.295 -2.993 1.00 51.91 116 GLU A O 1
ATOM 955 N N . ILE A 1 117 ? 20.351 11.429 -3.928 1.00 51.22 117 ILE A N 1
ATOM 956 C CA . ILE A 1 117 ? 20.758 11.713 -5.314 1.00 51.22 117 ILE A CA 1
ATOM 957 C C . ILE A 1 117 ? 19.702 12.546 -6.065 1.00 51.22 117 ILE A C 1
ATOM 959 O O . ILE A 1 117 ? 20.024 13.194 -7.064 1.00 51.22 117 ILE A O 1
ATOM 963 N N . MET A 1 118 ? 18.446 12.585 -5.602 1.00 40.56 118 MET A N 1
ATOM 964 C CA . MET A 1 118 ? 17.417 13.423 -6.222 1.00 40.56 118 MET A CA 1
ATOM 965 C C . MET A 1 118 ? 17.817 14.906 -6.117 1.00 40.56 118 MET A C 1
ATOM 967 O O . MET A 1 118 ? 17.969 15.424 -5.007 1.00 40.56 118 MET A O 1
ATOM 971 N N . PRO A 1 119 ? 17.961 15.639 -7.240 1.00 38.84 119 PRO A N 1
ATOM 972 C CA . PRO A 1 119 ? 18.337 17.040 -7.178 1.00 38.84 119 PRO A CA 1
ATOM 973 C C . PRO A 1 119 ? 17.250 17.808 -6.426 1.00 38.84 119 PRO A C 1
ATOM 975 O O . PRO A 1 119 ? 16.095 17.853 -6.861 1.00 38.84 119 PRO A O 1
ATOM 978 N N . LYS A 1 120 ? 17.619 18.448 -5.305 1.00 43.06 120 LYS A N 1
ATOM 979 C CA . LYS A 1 120 ? 16.801 19.498 -4.685 1.00 43.06 120 LYS A CA 1
ATOM 980 C C . LYS A 1 120 ? 16.461 20.489 -5.793 1.00 43.06 120 LYS A C 1
ATOM 982 O O . LYS A 1 120 ? 17.341 21.224 -6.244 1.00 43.06 120 LYS A O 1
ATOM 987 N N . LYS A 1 121 ? 15.206 20.506 -6.258 1.00 40.22 121 LYS A N 1
ATOM 988 C CA . LYS A 1 121 ? 14.736 21.557 -7.163 1.00 40.22 121 LYS A CA 1
ATOM 989 C C . LYS A 1 121 ? 14.948 22.880 -6.431 1.00 40.22 121 LYS A C 1
ATOM 991 O O . LYS A 1 121 ? 14.220 23.209 -5.501 1.00 40.22 121 LYS A O 1
ATOM 996 N N . ARG A 1 122 ? 16.002 23.605 -6.815 1.00 34.66 122 ARG A N 1
ATOM 997 C CA . ARG A 1 122 ? 16.219 24.989 -6.407 1.00 34.66 122 ARG A CA 1
ATOM 998 C C . ARG A 1 122 ? 15.008 25.762 -6.912 1.00 34.66 122 ARG A C 1
ATOM 1000 O O . ARG A 1 122 ? 14.831 25.867 -8.126 1.00 34.66 122 ARG A O 1
ATOM 1007 N N . ASN A 1 123 ? 14.190 26.270 -5.995 1.00 38.19 123 ASN A N 1
ATOM 1008 C CA . ASN A 1 123 ? 13.163 27.260 -6.294 1.00 38.19 123 ASN A CA 1
ATOM 1009 C C . ASN A 1 123 ? 13.852 28.505 -6.866 1.00 38.19 123 ASN A C 1
ATOM 1011 O O . ASN A 1 123 ? 14.194 29.426 -6.134 1.00 38.19 123 ASN A O 1
ATOM 1015 N N . HIS A 1 124 ? 14.088 28.527 -8.175 1.00 38.25 124 HIS A N 1
ATOM 1016 C CA . HIS A 1 124 ? 14.369 29.767 -8.877 1.00 38.25 124 HIS A CA 1
ATOM 1017 C C . HIS A 1 124 ? 13.020 30.379 -9.214 1.00 38.25 124 HIS A C 1
ATOM 1019 O O . HIS A 1 124 ? 12.428 30.087 -10.254 1.00 38.25 124 HIS A O 1
ATOM 1025 N N . GLY A 1 125 ? 12.529 31.211 -8.296 1.00 38.78 125 GLY A N 1
ATOM 1026 C CA . GLY A 1 125 ? 11.549 32.225 -8.643 1.00 38.78 125 GLY A CA 1
ATOM 1027 C C . GLY A 1 125 ? 12.136 33.062 -9.773 1.00 38.78 125 GLY A C 1
ATOM 1028 O O . GLY A 1 125 ? 13.076 33.826 -9.569 1.00 38.78 125 GLY A O 1
ATOM 1029 N N . ARG A 1 126 ? 11.622 32.876 -10.990 1.00 37.34 126 ARG A N 1
ATOM 1030 C CA . ARG A 1 126 ? 11.855 33.812 -12.085 1.00 37.34 126 ARG A CA 1
ATOM 1031 C C . ARG A 1 126 ? 11.039 35.062 -11.774 1.00 37.34 126 ARG A C 1
ATOM 1033 O O . ARG A 1 126 ? 9.868 35.134 -12.126 1.00 37.34 126 ARG A O 1
ATOM 1040 N N . ILE A 1 127 ? 11.652 36.031 -11.101 1.00 39.88 127 ILE A N 1
ATOM 1041 C CA . ILE A 1 127 ? 11.191 37.416 -11.177 1.00 39.88 127 ILE A CA 1
ATOM 1042 C C . ILE A 1 127 ? 11.706 37.934 -12.517 1.00 39.88 127 ILE A C 1
ATOM 1044 O O . ILE A 1 127 ? 12.897 38.185 -12.702 1.00 39.88 127 ILE A O 1
ATOM 1048 N N . CYS A 1 128 ? 10.804 37.990 -13.491 1.00 36.78 128 CYS A N 1
ATOM 1049 C CA . CYS A 1 128 ? 11.026 38.647 -14.765 1.00 36.78 128 CYS A CA 1
ATOM 1050 C C . CYS A 1 128 ? 11.259 40.143 -14.516 1.00 36.78 128 CYS A C 1
ATOM 1052 O O . CYS A 1 128 ? 10.308 40.890 -14.313 1.00 36.78 128 CYS A O 1
ATOM 1054 N N . HIS A 1 129 ? 12.512 40.598 -14.555 1.00 37.50 129 HIS A N 1
ATOM 1055 C CA . HIS A 1 129 ? 12.796 42.002 -14.831 1.00 37.50 129 HIS A CA 1
ATOM 1056 C C . HIS A 1 129 ? 12.665 42.225 -16.337 1.00 37.50 129 HIS A C 1
ATOM 1058 O O . HIS A 1 129 ? 13.586 41.956 -17.108 1.00 37.50 129 HIS A O 1
ATOM 1064 N N . SER A 1 130 ? 11.504 42.713 -16.764 1.00 38.53 130 SER A N 1
ATOM 1065 C CA . SER A 1 130 ? 11.352 43.366 -18.058 1.00 38.53 130 SER A CA 1
ATOM 1066 C C . SER A 1 130 ? 12.113 44.695 -18.024 1.00 38.53 130 SER A C 1
ATOM 1068 O O . SER A 1 130 ? 11.635 45.678 -17.461 1.00 38.53 130 SER A O 1
ATOM 1070 N N . ARG A 1 131 ? 13.308 44.727 -18.625 1.00 44.00 131 ARG A N 1
ATOM 1071 C CA . ARG A 1 131 ? 13.846 45.961 -19.208 1.00 44.00 131 ARG A CA 1
ATOM 1072 C C . ARG A 1 131 ? 13.111 46.195 -20.522 1.00 44.00 131 ARG A C 1
ATOM 1074 O O . ARG A 1 131 ? 13.252 45.390 -21.437 1.00 44.00 131 ARG A O 1
ATOM 1081 N N . ILE A 1 132 ? 12.385 47.300 -20.621 1.00 45.31 132 ILE A N 1
ATOM 1082 C CA . ILE A 1 132 ? 12.115 47.955 -21.900 1.00 45.31 132 ILE A CA 1
ATOM 1083 C C . ILE A 1 132 ? 12.654 49.375 -21.747 1.00 45.31 132 ILE A C 1
ATOM 1085 O O . ILE A 1 132 ? 12.163 50.144 -20.927 1.00 45.31 132 ILE A O 1
ATOM 1089 N N . ASN A 1 133 ? 13.722 49.654 -22.492 1.00 36.78 133 ASN A N 1
ATOM 1090 C CA . ASN A 1 133 ? 14.155 51.000 -22.831 1.00 36.78 133 ASN A CA 1
ATOM 1091 C C . ASN A 1 133 ? 13.269 51.490 -23.979 1.00 36.78 133 ASN A C 1
ATOM 1093 O O . ASN A 1 133 ? 13.238 50.827 -25.019 1.00 36.78 133 ASN A O 1
ATOM 1097 N N . GLN A 1 134 ? 12.630 52.642 -23.798 1.00 46.81 134 GLN A N 1
ATOM 1098 C CA . GLN A 1 134 ? 12.515 53.733 -24.771 1.00 46.81 134 GLN A CA 1
ATOM 1099 C C . GLN A 1 134 ? 12.048 54.985 -24.032 1.00 46.81 134 GLN A C 1
ATOM 1101 O O . GLN A 1 134 ? 11.132 54.848 -23.192 1.00 46.81 134 GLN A O 1
#

Radius of gyration: 22.71 Å; chains: 1; bounding box: 42×69×65 Å

Organism: NCBI:txid55197